Protein AF-A0A3D4HC20-F1 (afdb_monomer_lite)

Foldseek 3Di:
DDDDPVVVLVQAADEAELVVQAFDDDPVDTDDDPQGDPALLSSLLVLLVVCVVRVRHQEYEEEPPRHDDPVRHPVNSQVSNVVSRHGYDHYHYDQPDDPLCPQHACPRPDPVSVVVSVVSVVVD

Radius of gyration: 17.61 Å; chains: 1; bounding box: 49×40×44 Å

pLDDT: mean 95.78, std 4.95, range [59.38, 98.69]

Secondary structure (DSSP, 8-state):
-PPPHHHHHHT---PEEGGGSSPPEETTEE---TTS--SHHHHHHHHHHHHHHHS---EEEEETTTS--SSS-HHHHHHHHHHTT-EEEEEE---SSSGGGGG-STT-SSHHHHHHHHHHHHH-

Sequence (124 aa):
MKADPLESLEHLNIELPSWGFADTGTRFGKFLQDGAAINTADKFADAGVVNKVTACCPLVAVHALWDFSEEEPPARVAEIAASHGGEIGSINANLFQDQEYKLGSFGNPDADIRQRALDHRLDC

Structure (mmCIF, N/CA/C/O backbone):
data_AF-A0A3D4HC20-F1
#
_entry.id   AF-A0A3D4HC20-F1
#
loop_
_atom_site.group_PDB
_atom_site.id
_atom_site.type_symbol
_atom_site.label_atom_id
_atom_site.label_alt_id
_atom_site.label_comp_id
_atom_site.label_asym_id
_atom_site.label_entity_id
_atom_site.label_seq_id
_atom_site.pdbx_PDB_ins_code
_atom_site.Cartn_x
_atom_site.Cartn_y
_atom_site.Cartn_z
_atom_site.occupancy
_atom_site.B_iso_or_equiv
_atom_site.auth_seq_id
_atom_site.auth_comp_id
_atom_site.auth_asym_id
_atom_site.auth_atom_id
_atom_site.pdbx_PDB_model_num
ATOM 1 N N . MET A 1 1 ? -30.158 22.243 -0.899 1.00 59.38 1 MET A N 1
ATOM 2 C CA . MET A 1 1 ? -29.678 22.419 0.489 1.00 59.38 1 MET A CA 1
ATOM 3 C C . MET A 1 1 ? -28.308 21.777 0.580 1.00 59.38 1 MET A C 1
ATOM 5 O O . MET A 1 1 ? -28.119 20.757 -0.068 1.00 59.38 1 MET A O 1
ATOM 9 N N . LYS A 1 2 ? -27.346 22.397 1.270 1.00 70.25 2 LYS A N 1
ATOM 10 C CA . LYS A 1 2 ? -26.069 21.729 1.570 1.00 70.25 2 LYS A CA 1
ATOM 11 C C . LYS A 1 2 ? -26.347 20.676 2.648 1.00 70.25 2 LYS A C 1
ATOM 13 O O . LYS A 1 2 ? -27.137 20.975 3.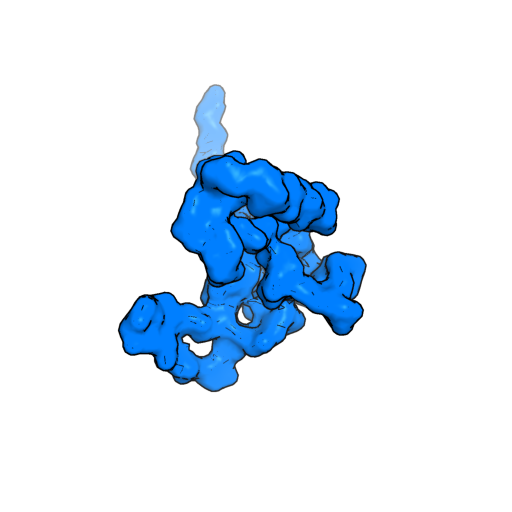541 1.00 70.25 2 LYS A O 1
ATOM 18 N N . ALA A 1 3 ? -25.771 19.485 2.509 1.00 75.56 3 ALA A N 1
ATOM 19 C CA . ALA A 1 3 ? -25.873 18.433 3.519 1.00 75.56 3 ALA A CA 1
ATOM 20 C C . ALA A 1 3 ? -25.347 18.941 4.871 1.00 75.56 3 ALA A C 1
ATOM 22 O O . ALA A 1 3 ? -24.458 19.803 4.896 1.00 75.56 3 ALA A O 1
ATOM 23 N N . ASP A 1 4 ? -25.908 18.431 5.968 1.00 91.44 4 ASP A N 1
ATOM 24 C CA . ASP A 1 4 ? -25.365 18.669 7.303 1.00 91.44 4 ASP A CA 1
ATOM 25 C C . ASP A 1 4 ? -23.915 18.141 7.336 1.00 91.44 4 ASP A C 1
ATOM 27 O O . ASP A 1 4 ? -23.658 17.009 6.904 1.00 91.44 4 ASP A O 1
ATOM 31 N N . PRO A 1 5 ? -22.933 18.941 7.791 1.00 90.19 5 PRO A N 1
ATOM 32 C CA . PRO A 1 5 ? -21.572 18.462 7.983 1.00 90.19 5 PRO A CA 1
ATOM 33 C C . PRO A 1 5 ? -21.480 17.170 8.806 1.00 90.19 5 PRO A C 1
ATOM 35 O O . PRO A 1 5 ? -20.600 16.364 8.526 1.00 90.19 5 PRO A O 1
ATOM 38 N N . LEU A 1 6 ? -22.372 16.950 9.778 1.00 91.62 6 LEU A N 1
ATOM 39 C CA . LEU A 1 6 ? -22.378 15.726 10.585 1.00 91.62 6 LEU A CA 1
ATOM 40 C C . LEU A 1 6 ? -22.821 14.502 9.776 1.00 91.62 6 LEU A C 1
ATOM 42 O O . LEU A 1 6 ? -22.114 13.500 9.787 1.00 91.62 6 LEU A O 1
ATOM 46 N N . GLU A 1 7 ? -23.901 14.605 8.998 1.00 92.38 7 GLU A N 1
ATOM 47 C CA . GLU A 1 7 ? -24.336 13.534 8.082 1.00 92.38 7 GLU A CA 1
ATOM 48 C C . GLU A 1 7 ? -23.242 13.190 7.058 1.00 92.38 7 GLU A C 1
ATOM 50 O O . GLU A 1 7 ? -23.041 12.035 6.694 1.00 92.38 7 GLU A O 1
ATOM 55 N N . SER A 1 8 ? -22.476 14.190 6.613 1.00 91.81 8 SER A N 1
ATOM 56 C CA . SER A 1 8 ? -21.361 13.959 5.686 1.00 91.81 8 SER A CA 1
ATOM 57 C C . SER A 1 8 ? -20.231 13.135 6.318 1.00 91.81 8 SER A C 1
ATOM 59 O O . SER A 1 8 ? -19.548 12.397 5.609 1.00 91.81 8 SER A O 1
ATOM 61 N N . LEU A 1 9 ? -20.025 13.249 7.635 1.00 91.69 9 LEU A N 1
ATOM 62 C CA . LEU A 1 9 ? -19.000 12.493 8.359 1.00 91.69 9 LEU A CA 1
ATOM 63 C C . LEU A 1 9 ? -19.404 11.034 8.597 1.00 91.69 9 LEU A C 1
ATOM 65 O O . LEU A 1 9 ? -18.523 10.182 8.625 1.00 91.69 9 LEU A O 1
ATOM 69 N N . GLU A 1 10 ? -20.699 10.724 8.697 1.00 91.56 10 GLU A N 1
ATOM 70 C CA . GLU A 1 10 ? -21.193 9.340 8.837 1.00 91.56 10 GLU A CA 1
ATOM 71 C C . GLU A 1 10 ? -20.869 8.456 7.621 1.00 91.56 10 GLU A C 1
ATOM 73 O O . GLU A 1 10 ? -20.877 7.230 7.712 1.00 91.56 10 GLU A O 1
ATOM 78 N N . HIS A 1 11 ? -20.569 9.073 6.477 1.00 91.62 11 HIS A N 1
ATOM 79 C CA . HIS A 1 11 ? -20.228 8.392 5.227 1.00 91.62 11 HIS A CA 1
ATOM 80 C C . HIS A 1 11 ? -18.765 8.577 4.812 1.00 91.62 11 HIS A C 1
ATOM 82 O O . HIS A 1 11 ? -18.370 8.141 3.727 1.00 91.62 11 HIS A O 1
ATOM 88 N N . LEU A 1 12 ? -17.957 9.247 5.638 1.00 94.94 12 LEU A N 1
ATOM 89 C CA . LEU A 1 12 ? -16.545 9.438 5.349 1.00 94.94 12 LEU A CA 1
ATOM 90 C C . LEU A 1 12 ? -15.796 8.127 5.585 1.00 94.94 12 LEU A C 1
ATOM 92 O O . LEU A 1 12 ? -15.648 7.703 6.723 1.00 94.94 12 LEU A O 1
ATOM 96 N N . ASN A 1 13 ? -15.259 7.546 4.513 1.00 96.25 13 ASN A N 1
ATOM 97 C CA . ASN A 1 13 ? -14.314 6.438 4.588 1.00 96.25 13 ASN A CA 1
ATOM 98 C C . ASN A 1 13 ? -12.912 6.912 4.195 1.00 96.25 13 ASN A C 1
ATOM 100 O O . ASN A 1 13 ? -12.739 7.596 3.184 1.00 96.25 13 ASN A O 1
ATOM 104 N N . ILE A 1 14 ? -11.915 6.527 4.986 1.00 97.56 14 ILE A N 1
ATOM 105 C CA . ILE A 1 14 ? -10.498 6.816 4.776 1.00 97.56 14 ILE A CA 1
ATOM 106 C C . ILE A 1 14 ? -9.768 5.485 4.614 1.00 97.56 14 ILE A C 1
ATOM 108 O O . ILE A 1 14 ? -9.731 4.664 5.525 1.00 97.56 14 ILE A O 1
ATOM 112 N N . GLU A 1 15 ? -9.179 5.273 3.443 1.00 98.44 15 GLU A N 1
ATOM 113 C CA . GLU A 1 15 ? -8.362 4.092 3.171 1.00 98.44 15 GLU A CA 1
ATOM 114 C C . GLU A 1 15 ? -6.996 4.208 3.863 1.00 98.44 15 GLU A C 1
ATOM 116 O O . GLU A 1 15 ? -6.329 5.244 3.779 1.00 98.44 15 GLU A O 1
ATOM 121 N N . LEU A 1 16 ? -6.579 3.144 4.552 1.00 98.50 16 LEU A N 1
ATOM 122 C CA . LEU A 1 16 ? -5.300 3.094 5.260 1.00 98.50 16 LEU A CA 1
ATOM 123 C C . LEU A 1 16 ? -4.208 2.461 4.386 1.00 98.50 16 LEU A C 1
ATOM 125 O O . LEU A 1 16 ? -4.458 1.440 3.757 1.00 98.50 16 LEU A O 1
ATOM 129 N N . PRO A 1 17 ? -2.980 2.999 4.359 1.00 98.31 17 PRO A N 1
ATOM 130 C CA . PRO A 1 17 ? -1.868 2.370 3.652 1.00 98.31 17 PRO A CA 1
ATOM 131 C C . PRO A 1 17 ? -1.224 1.256 4.490 1.00 98.31 17 PRO A C 1
ATOM 133 O O . PRO A 1 17 ? -0.715 1.528 5.578 1.00 98.31 17 PRO A O 1
ATOM 136 N N . SER A 1 18 ? -1.155 0.025 3.972 1.00 98.25 18 SER A N 1
ATOM 137 C CA . SER A 1 18 ? -0.510 -1.116 4.653 1.00 98.25 18 SER A CA 1
ATOM 138 C C . SER A 1 18 ? 0.935 -0.810 5.087 1.00 98.25 18 SER A C 1
ATOM 140 O O . SER A 1 18 ? 1.360 -1.130 6.198 1.00 98.25 18 SER A O 1
ATOM 142 N N . TRP A 1 19 ? 1.690 -0.109 4.237 1.00 97.38 19 TRP A N 1
ATOM 143 C CA . TRP A 1 19 ? 3.091 0.262 4.459 1.00 97.38 19 TRP A CA 1
ATOM 144 C C . TRP A 1 19 ? 3.293 1.324 5.549 1.00 97.38 19 TRP A C 1
ATOM 146 O O . TRP A 1 19 ? 4.433 1.607 5.910 1.00 97.38 19 TRP A O 1
ATOM 156 N N . GLY A 1 20 ? 2.214 1.916 6.071 1.00 96.81 20 GLY A N 1
ATOM 157 C CA . GLY A 1 20 ? 2.263 2.860 7.188 1.00 96.81 20 GLY A CA 1
ATOM 158 C C . GLY A 1 20 ? 2.424 2.201 8.561 1.00 96.81 20 GLY A C 1
ATOM 159 O O . GLY A 1 20 ? 2.803 2.892 9.504 1.00 96.81 20 GLY A O 1
ATOM 160 N N . PHE A 1 21 ? 2.154 0.896 8.673 1.00 97.50 21 PHE A N 1
ATOM 161 C CA . PHE A 1 21 ? 2.213 0.145 9.937 1.00 97.50 21 PHE A CA 1
ATOM 162 C C . PHE A 1 21 ? 3.574 -0.498 10.213 1.00 97.50 21 PHE A C 1
ATOM 164 O O . PHE A 1 21 ? 3.923 -0.773 11.359 1.00 97.50 21 PHE A O 1
ATOM 171 N N . ALA A 1 22 ? 4.364 -0.729 9.165 1.00 96.69 22 ALA A N 1
ATOM 172 C CA . ALA A 1 22 ? 5.734 -1.189 9.317 1.00 96.69 22 ALA A CA 1
ATOM 173 C C . ALA A 1 22 ? 6.637 -0.036 9.776 1.00 96.69 22 ALA A C 1
ATOM 175 O O . ALA A 1 22 ? 6.350 1.139 9.540 1.00 96.69 22 ALA A O 1
ATOM 176 N N . ASP A 1 23 ? 7.783 -0.367 10.368 1.00 95.94 23 ASP A N 1
ATOM 177 C CA . ASP A 1 23 ? 8.786 0.639 10.704 1.00 95.94 23 ASP A CA 1
ATOM 178 C C . ASP A 1 2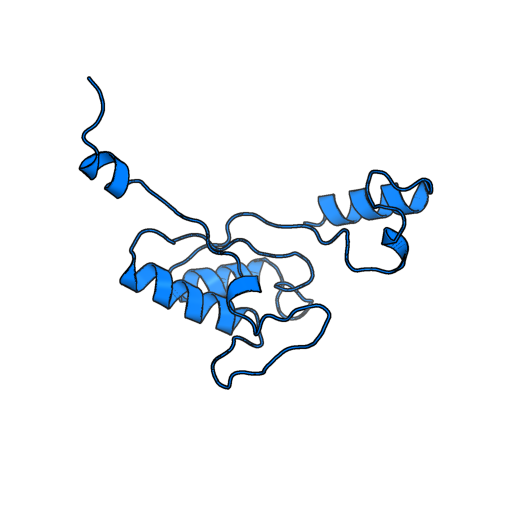3 ? 9.160 1.459 9.451 1.00 95.94 23 ASP A C 1
ATOM 180 O O . ASP A 1 23 ? 9.683 0.927 8.457 1.00 95.94 23 ASP A O 1
ATOM 184 N N . THR A 1 24 ? 8.951 2.771 9.523 1.00 90.50 24 THR A N 1
ATOM 185 C CA . THR A 1 24 ? 9.279 3.706 8.446 1.00 90.50 24 THR A CA 1
ATOM 186 C C . THR A 1 24 ? 10.673 4.295 8.637 1.00 90.50 24 THR A C 1
ATOM 188 O O . THR A 1 24 ? 11.217 4.382 9.740 1.00 90.50 24 THR A O 1
ATOM 191 N N . GLY A 1 25 ? 11.301 4.678 7.531 1.00 93.56 25 GLY A N 1
ATOM 192 C CA . GLY A 1 25 ? 12.653 5.213 7.536 1.00 93.56 25 GLY A CA 1
ATOM 193 C C . GLY A 1 25 ? 12.817 6.337 6.534 1.00 93.56 25 GLY A C 1
ATOM 194 O O . GLY A 1 25 ? 11.983 6.570 5.661 1.00 93.56 25 GLY A O 1
ATOM 195 N N . THR A 1 26 ? 13.941 7.026 6.655 1.00 96.69 26 THR A N 1
ATOM 196 C CA . THR A 1 26 ? 14.415 7.948 5.624 1.00 96.69 26 THR A CA 1
ATOM 197 C C . THR A 1 26 ? 15.612 7.327 4.917 1.00 96.69 26 THR A C 1
ATOM 199 O O . THR A 1 26 ? 16.157 6.314 5.354 1.00 96.69 26 THR A O 1
ATOM 202 N N . ARG A 1 27 ? 16.120 7.996 3.879 1.00 96.25 27 ARG A N 1
ATOM 203 C CA . ARG A 1 27 ? 17.395 7.615 3.248 1.00 96.25 27 ARG A CA 1
ATOM 204 C C . ARG A 1 27 ? 18.600 7.583 4.205 1.00 96.25 27 ARG A C 1
ATOM 206 O O . ARG A 1 27 ? 19.647 7.084 3.819 1.00 96.25 27 ARG A O 1
ATOM 213 N N . PHE A 1 28 ? 18.489 8.170 5.400 1.00 97.44 28 PHE A N 1
ATOM 214 C CA . PHE A 1 28 ? 19.568 8.211 6.392 1.00 97.44 28 PHE A CA 1
ATOM 215 C C . PHE A 1 28 ? 19.520 7.057 7.390 1.00 97.44 28 PHE A C 1
ATOM 217 O O . PHE A 1 28 ? 20.525 6.776 8.036 1.00 97.44 28 PHE A O 1
ATOM 224 N N . GLY A 1 29 ? 18.369 6.408 7.545 1.00 95.38 29 GLY A N 1
ATOM 225 C CA . GLY A 1 29 ? 18.211 5.357 8.532 1.00 95.38 29 GLY A CA 1
ATOM 226 C C . GLY A 1 29 ? 16.764 5.102 8.915 1.00 95.38 29 GLY A C 1
ATOM 227 O O . GLY A 1 29 ? 15.843 5.836 8.541 1.00 95.38 29 GLY A O 1
ATOM 228 N N . LYS A 1 30 ? 16.615 4.033 9.690 1.00 95.69 30 LYS A N 1
ATOM 229 C CA . LYS A 1 30 ? 15.370 3.467 10.188 1.00 95.69 30 LYS A CA 1
ATOM 230 C C . LYS A 1 30 ? 15.582 3.134 11.664 1.00 95.69 30 LYS A C 1
ATOM 232 O O . LYS A 1 30 ? 16.596 2.524 12.002 1.00 95.69 30 LYS A O 1
ATOM 237 N N . PHE A 1 31 ? 14.662 3.556 12.522 1.00 94.50 31 PHE A N 1
ATOM 238 C CA . PHE A 1 31 ? 14.673 3.214 13.944 1.00 94.50 31 PHE A CA 1
ATOM 239 C C . PHE A 1 31 ? 13.602 2.160 14.177 1.00 94.50 31 PHE A C 1
ATOM 241 O O . PHE A 1 31 ? 12.453 2.398 13.824 1.00 94.50 31 PHE A O 1
ATOM 248 N N . LEU A 1 32 ? 14.003 1.010 14.715 1.00 96.06 32 LEU A N 1
ATOM 249 C CA . LEU A 1 32 ? 13.114 -0.134 14.899 1.00 96.06 32 LEU A CA 1
ATOM 250 C C . LEU A 1 32 ? 12.260 0.037 16.155 1.00 96.06 32 LEU A C 1
ATOM 252 O O . LEU A 1 32 ? 12.752 0.532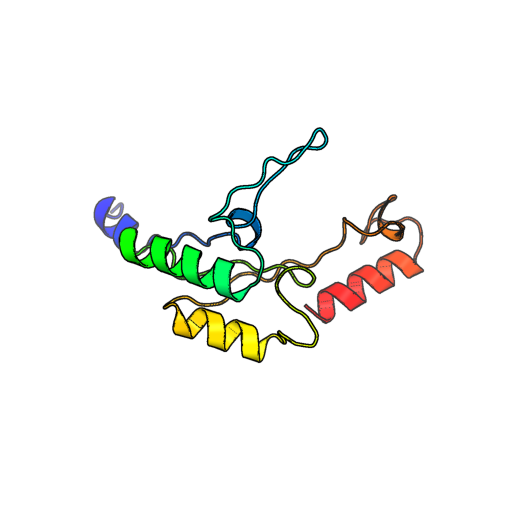 17.174 1.00 96.06 32 LEU A O 1
ATOM 256 N N . GLN A 1 33 ? 11.008 -0.397 16.073 1.00 94.56 33 GLN A N 1
ATOM 257 C CA . GLN A 1 33 ? 10.053 -0.395 17.173 1.00 94.56 33 GLN A CA 1
ATOM 258 C C . GLN A 1 33 ? 9.549 -1.815 17.419 1.00 94.56 33 GLN A C 1
ATOM 260 O O . GLN A 1 33 ? 9.141 -2.501 16.489 1.00 94.56 33 GLN A O 1
ATOM 265 N N . ASP A 1 34 ? 9.513 -2.241 18.683 1.00 95.75 34 ASP A N 1
ATOM 266 C CA . ASP A 1 34 ? 9.084 -3.603 19.045 1.00 95.75 34 ASP A CA 1
ATOM 267 C C . ASP A 1 34 ? 7.644 -3.922 18.607 1.00 95.75 34 ASP A C 1
ATOM 269 O O . ASP A 1 34 ? 7.298 -5.085 18.428 1.00 95.75 34 ASP A O 1
ATOM 273 N N . GLY A 1 35 ? 6.802 -2.894 18.460 1.00 95.31 35 GLY A N 1
ATOM 274 C CA . GLY A 1 35 ? 5.406 -3.024 18.041 1.00 95.31 35 GLY A CA 1
ATOM 275 C C . GLY A 1 35 ? 5.149 -2.749 16.560 1.00 95.31 35 GLY A C 1
ATOM 276 O O . GLY A 1 35 ? 3.987 -2.674 16.186 1.00 95.31 35 GLY A O 1
ATOM 277 N N . ALA A 1 36 ? 6.177 -2.533 15.735 1.00 97.56 36 ALA A N 1
ATOM 278 C CA . ALA A 1 36 ? 5.970 -2.319 14.307 1.00 97.56 36 ALA A CA 1
ATOM 279 C C . ALA A 1 36 ? 5.582 -3.625 13.602 1.00 97.56 36 ALA A C 1
ATOM 281 O O . ALA A 1 36 ? 6.170 -4.677 13.859 1.00 97.56 36 ALA A O 1
ATOM 282 N N . ALA A 1 37 ? 4.643 -3.539 12.660 1.00 97.62 37 ALA A N 1
ATOM 283 C CA . ALA A 1 37 ? 4.226 -4.684 11.864 1.00 97.62 37 ALA A CA 1
ATOM 284 C C . ALA A 1 37 ? 5.396 -5.241 11.034 1.00 97.62 37 ALA A C 1
ATOM 286 O O . ALA A 1 37 ? 6.073 -4.494 10.315 1.00 97.62 37 ALA A O 1
ATOM 287 N N . ILE A 1 38 ? 5.616 -6.560 11.089 1.00 95.94 38 ILE A N 1
ATOM 288 C CA . ILE A 1 38 ? 6.701 -7.229 10.345 1.00 95.94 38 ILE A CA 1
ATOM 289 C C . ILE A 1 38 ? 6.196 -8.087 9.182 1.00 95.94 38 ILE A C 1
ATOM 291 O O . ILE A 1 38 ? 6.987 -8.480 8.327 1.00 95.94 38 ILE A O 1
ATOM 295 N N . ASN A 1 39 ? 4.894 -8.368 9.130 1.00 95.56 39 ASN A N 1
ATOM 296 C CA . ASN A 1 39 ? 4.241 -9.131 8.065 1.00 95.56 39 ASN A CA 1
ATOM 297 C C . ASN A 1 39 ? 2.852 -8.545 7.734 1.00 95.56 39 ASN A C 1
ATOM 299 O O . ASN A 1 39 ? 2.395 -7.601 8.379 1.00 95.56 39 ASN A O 1
ATOM 303 N N . THR A 1 40 ? 2.188 -9.077 6.707 1.00 96.12 40 THR A N 1
ATOM 304 C CA . THR A 1 40 ? 0.883 -8.582 6.236 1.00 96.12 40 THR A CA 1
ATOM 305 C C . THR A 1 40 ? -0.227 -8.776 7.263 1.00 96.12 40 THR A C 1
ATOM 307 O O . THR A 1 40 ? -1.067 -7.891 7.427 1.00 96.12 40 THR A O 1
ATOM 310 N N . ALA A 1 41 ? -0.217 -9.891 7.997 1.00 96.19 41 ALA A N 1
ATOM 311 C CA . ALA A 1 41 ? -1.187 -10.138 9.059 1.00 96.19 41 ALA A CA 1
ATOM 312 C C . ALA A 1 41 ? -1.093 -9.096 10.181 1.00 96.19 41 ALA A C 1
ATOM 314 O O . ALA A 1 41 ? -2.124 -8.562 10.584 1.00 96.19 41 ALA A O 1
ATOM 315 N N . ASP A 1 42 ? 0.118 -8.731 10.611 1.00 97.62 42 ASP A N 1
ATOM 316 C CA . ASP A 1 42 ? 0.326 -7.672 11.604 1.00 97.62 42 ASP A CA 1
ATOM 317 C C . ASP A 1 42 ? -0.227 -6.328 11.098 1.00 97.62 42 ASP A C 1
ATOM 319 O O . ASP A 1 42 ? -0.960 -5.651 11.816 1.00 97.62 42 ASP A O 1
ATOM 323 N N . LYS A 1 43 ? 0.039 -5.971 9.829 1.00 98.12 43 LYS A N 1
ATOM 324 C CA . LYS A 1 43 ? -0.469 -4.723 9.225 1.00 98.12 43 LYS A CA 1
ATOM 325 C C . LYS A 1 43 ? -2.001 -4.662 9.261 1.00 98.12 43 LYS A C 1
ATOM 327 O O . LYS A 1 43 ? -2.565 -3.621 9.593 1.00 98.12 43 LYS A O 1
ATOM 332 N N . PHE A 1 44 ? -2.687 -5.761 8.933 1.00 98.12 44 PHE A N 1
ATOM 333 C CA . PHE A 1 44 ? -4.152 -5.821 8.998 1.00 98.12 44 PHE A CA 1
ATOM 334 C C . PHE A 1 44 ? -4.683 -5.859 10.431 1.00 98.12 44 PHE A C 1
ATOM 336 O O . PHE A 1 44 ? -5.734 -5.273 10.694 1.00 98.12 44 PHE A O 1
ATOM 343 N N . ALA A 1 45 ? -3.970 -6.493 11.362 1.00 98.25 45 ALA A N 1
ATOM 344 C CA . ALA A 1 45 ? -4.319 -6.456 12.776 1.00 98.25 45 ALA A CA 1
ATOM 345 C C . ALA A 1 45 ? -4.292 -5.017 13.313 1.00 98.25 45 ALA A C 1
ATOM 347 O O . ALA A 1 45 ? -5.265 -4.572 13.930 1.00 98.25 45 ALA A O 1
ATOM 348 N N . ASP A 1 46 ? -3.234 -4.267 13.004 1.00 98.38 46 ASP A N 1
ATOM 349 C CA . ASP A 1 46 ? -3.086 -2.869 13.405 1.00 98.38 46 ASP A CA 1
ATOM 350 C C . ASP A 1 46 ? -4.127 -1.966 12.726 1.00 98.38 46 ASP A C 1
ATOM 352 O O . ASP A 1 46 ? -4.780 -1.153 13.389 1.00 98.38 46 ASP A O 1
ATOM 356 N N . ALA A 1 47 ? -4.365 -2.146 11.422 1.00 98.44 47 ALA A N 1
ATOM 357 C CA . ALA A 1 47 ? -5.414 -1.427 10.698 1.00 98.44 47 ALA A CA 1
ATOM 358 C C . ALA A 1 47 ? -6.815 -1.710 11.266 1.00 98.44 47 ALA A C 1
ATOM 360 O O . ALA A 1 47 ? -7.631 -0.794 11.401 1.00 98.44 47 ALA A O 1
ATOM 361 N N . GLY A 1 48 ? -7.080 -2.954 11.673 1.00 98.19 48 GLY A N 1
ATOM 362 C CA . GLY A 1 48 ? -8.316 -3.343 12.347 1.00 98.19 48 GLY A CA 1
ATOM 363 C C . GLY A 1 48 ? -8.513 -2.607 13.674 1.00 98.19 48 GLY A C 1
ATOM 364 O O . GLY A 1 48 ? -9.628 -2.183 13.988 1.00 98.19 48 GLY A O 1
ATOM 365 N N . VAL A 1 49 ? -7.437 -2.372 14.438 1.00 98.25 49 VAL A N 1
ATOM 366 C CA . VAL A 1 49 ? -7.493 -1.536 15.651 1.00 98.25 49 VAL A CA 1
ATOM 367 C C . VAL A 1 49 ? -7.846 -0.092 15.305 1.00 98.25 49 VAL A C 1
ATOM 369 O O . VAL A 1 49 ? -8.706 0.481 15.976 1.00 98.25 49 VAL A O 1
ATOM 372 N N . VAL A 1 50 ? -7.246 0.483 14.254 1.00 98.25 50 VAL A N 1
ATOM 373 C CA . VAL A 1 50 ? -7.588 1.838 13.787 1.00 98.25 50 VAL A CA 1
ATOM 374 C C . VAL A 1 50 ? -9.072 1.915 13.432 1.00 98.25 50 VAL A C 1
ATOM 376 O O . VAL A 1 50 ? -9.784 2.743 13.995 1.00 98.25 50 VAL A O 1
ATOM 379 N N . ASN A 1 51 ? -9.573 1.011 12.587 1.00 97.69 51 ASN A N 1
ATOM 380 C CA . ASN A 1 51 ? -10.983 1.008 12.198 1.00 97.69 51 ASN A CA 1
ATOM 381 C C . ASN A 1 51 ? -11.921 0.814 13.398 1.00 97.69 51 ASN A C 1
ATOM 383 O O . ASN A 1 51 ? -12.954 1.469 13.495 1.00 97.69 51 ASN A O 1
ATOM 387 N N . LYS A 1 52 ? -11.551 -0.032 14.365 1.00 97.62 52 LYS A N 1
ATOM 388 C CA . LYS A 1 52 ? -12.343 -0.246 15.583 1.00 97.62 52 LYS A CA 1
ATOM 389 C C . LYS A 1 52 ? -12.529 1.032 16.406 1.00 97.62 52 LYS A C 1
ATOM 391 O O . LYS A 1 52 ? -13.569 1.180 17.046 1.00 97.62 52 LYS A O 1
ATOM 396 N N . VAL A 1 53 ? -11.536 1.924 16.437 1.00 97.62 53 VAL A N 1
ATOM 397 C CA . VAL A 1 53 ? -11.598 3.160 17.238 1.00 97.62 53 VAL A CA 1
ATOM 398 C C . VAL A 1 53 ? -12.071 4.379 16.447 1.00 97.62 53 VAL A C 1
ATOM 400 O O . VAL A 1 53 ? -12.561 5.323 17.062 1.00 97.62 53 VAL A O 1
ATOM 403 N N . THR A 1 54 ? -11.948 4.374 15.115 1.00 96.50 54 THR A N 1
ATOM 404 C CA . THR A 1 54 ? -12.376 5.494 14.256 1.00 96.50 54 THR A CA 1
ATOM 405 C C . THR A 1 54 ? -13.709 5.261 13.549 1.00 96.50 54 THR A C 1
ATOM 407 O O . THR A 1 54 ? -14.379 6.231 13.208 1.00 96.50 54 THR A O 1
ATOM 410 N N . ALA A 1 55 ? -14.089 4.000 13.323 1.00 95.50 55 ALA A N 1
ATOM 411 C CA . ALA A 1 55 ? -15.246 3.556 12.541 1.00 95.50 55 ALA A CA 1
ATOM 412 C C . ALA A 1 55 ? -15.303 4.067 11.086 1.00 95.50 55 ALA A C 1
ATOM 414 O O . ALA A 1 55 ? -16.331 3.920 10.430 1.00 95.50 55 ALA A O 1
ATOM 415 N N . CYS A 1 56 ? -14.217 4.650 10.574 1.00 97.06 56 CYS A N 1
ATOM 416 C CA . CYS A 1 56 ? -14.164 5.266 9.247 1.00 97.06 56 CYS A CA 1
ATOM 417 C C . CYS A 1 56 ? -13.049 4.707 8.358 1.00 97.06 56 CYS A C 1
ATOM 419 O O . CYS A 1 56 ? -12.806 5.243 7.281 1.00 97.06 56 CYS A O 1
ATOM 421 N N . CYS A 1 57 ? -12.361 3.642 8.778 1.00 98.00 57 CYS A N 1
ATOM 422 C CA . CYS A 1 57 ? -11.215 3.095 8.054 1.00 98.00 57 CYS A CA 1
ATOM 423 C C . CYS A 1 57 ? -11.392 1.617 7.654 1.00 98.00 57 CYS A C 1
ATOM 425 O O . CYS A 1 57 ? -10.547 0.795 8.007 1.00 98.00 57 CYS A O 1
ATOM 427 N N . PRO A 1 58 ? -12.474 1.232 6.947 1.00 97.25 58 PRO A N 1
ATOM 428 C CA . PRO A 1 58 ? -12.744 -0.177 6.654 1.00 97.25 58 PRO A CA 1
ATOM 429 C C . PRO A 1 58 ? -11.828 -0.782 5.579 1.00 97.25 58 PRO A C 1
ATOM 431 O O . PRO A 1 58 ? -11.770 -2.002 5.457 1.00 97.25 58 PRO A O 1
ATOM 434 N N . LEU A 1 59 ? -11.127 0.045 4.795 1.00 98.44 59 LEU A N 1
ATOM 435 C CA . LEU A 1 59 ? -10.313 -0.391 3.658 1.00 98.44 59 LEU A CA 1
ATOM 436 C C . LEU A 1 59 ? -8.823 -0.180 3.921 1.00 98.44 59 LEU A C 1
ATOM 438 O O . LEU A 1 59 ? -8.419 0.862 4.447 1.00 98.44 59 LEU A O 1
ATOM 442 N N . VAL A 1 60 ? -8.010 -1.137 3.478 1.00 98.56 60 VAL A N 1
ATOM 443 C CA . VAL A 1 60 ? -6.547 -1.044 3.499 1.00 98.56 60 VAL A CA 1
ATOM 444 C C . VAL A 1 60 ? -6.001 -1.154 2.079 1.00 98.56 60 VAL A C 1
ATOM 446 O O . VAL A 1 60 ? -6.188 -2.167 1.406 1.00 98.56 60 VAL A O 1
ATOM 449 N N . ALA A 1 61 ? -5.297 -0.118 1.631 1.00 98.50 61 ALA A N 1
ATOM 450 C CA . ALA A 1 61 ? -4.515 -0.143 0.406 1.00 98.50 61 ALA A CA 1
ATOM 451 C C . ALA A 1 61 ? -3.291 -1.046 0.581 1.00 98.50 61 ALA A C 1
ATOM 453 O O . ALA A 1 61 ? -2.543 -0.916 1.552 1.00 98.50 61 ALA A O 1
ATOM 454 N N . VAL A 1 62 ? -3.069 -1.916 -0.398 1.00 98.19 62 VAL A N 1
ATOM 455 C CA . VAL A 1 62 ? -2.015 -2.938 -0.398 1.00 98.19 62 VAL A CA 1
ATOM 456 C C . VAL A 1 62 ? -1.038 -2.724 -1.546 1.00 98.19 62 VAL A C 1
ATOM 458 O O . VAL A 1 62 ? -1.320 -1.995 -2.502 1.00 98.19 62 VAL A O 1
ATOM 461 N N . HIS A 1 63 ? 0.119 -3.369 -1.465 1.00 97.62 63 HIS A N 1
ATOM 462 C CA . HIS A 1 63 ? 1.219 -3.245 -2.403 1.00 97.62 63 HIS A CA 1
ATOM 463 C C . HIS A 1 63 ? 1.665 -4.623 -2.911 1.00 97.62 63 HIS A C 1
ATOM 465 O O . HIS A 1 63 ? 2.052 -5.489 -2.126 1.00 97.62 63 HIS A O 1
ATOM 471 N N . ALA A 1 64 ? 1.682 -4.800 -4.236 1.00 94.12 64 ALA A N 1
ATOM 472 C CA . ALA A 1 64 ? 1.821 -6.102 -4.905 1.0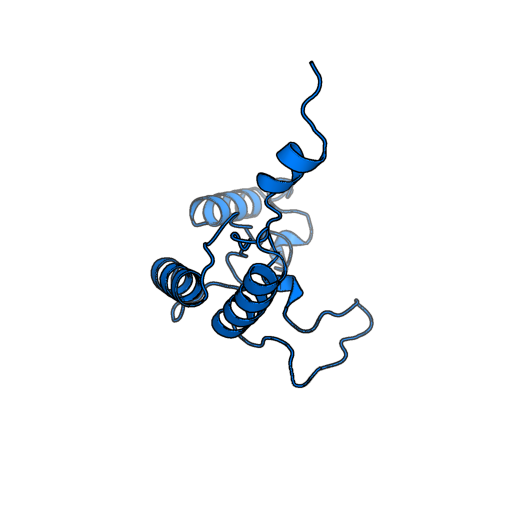0 94.12 64 ALA A CA 1
ATOM 473 C C . ALA A 1 64 ? 3.036 -6.951 -4.475 1.00 94.12 64 ALA A C 1
ATOM 475 O O . ALA A 1 64 ? 2.956 -8.169 -4.460 1.00 94.12 64 ALA A O 1
ATOM 476 N N . LEU A 1 65 ? 4.155 -6.318 -4.107 1.00 92.94 65 LEU A N 1
ATOM 477 C CA . LEU A 1 65 ? 5.400 -7.002 -3.724 1.00 92.94 65 LEU A CA 1
ATOM 478 C C . LEU A 1 65 ? 5.734 -6.891 -2.229 1.00 92.94 65 LEU A C 1
ATOM 480 O O . LEU A 1 65 ? 6.798 -7.340 -1.812 1.00 92.94 65 LEU A O 1
ATOM 484 N N . TRP A 1 66 ? 4.892 -6.225 -1.432 1.00 96.38 66 TRP A N 1
ATOM 485 C CA . TRP A 1 66 ? 5.138 -6.031 0.006 1.00 96.38 66 TRP A CA 1
ATOM 486 C C . TRP A 1 66 ? 4.085 -6.688 0.894 1.00 96.38 66 TRP A C 1
ATOM 488 O O . TRP A 1 66 ? 4.367 -6.935 2.066 1.00 96.38 66 TRP A O 1
ATOM 498 N N . ASP A 1 67 ? 2.883 -6.908 0.359 1.00 97.50 67 ASP A N 1
ATOM 499 C CA . ASP A 1 67 ? 1.750 -7.496 1.081 1.00 97.50 67 ASP A CA 1
ATOM 500 C C . ASP A 1 67 ? 1.309 -8.842 0.496 1.00 97.50 67 ASP A C 1
ATOM 502 O O . ASP A 1 67 ? 0.400 -9.468 1.027 1.00 97.50 67 ASP A O 1
ATOM 506 N N . PHE A 1 68 ? 1.934 -9.285 -0.597 1.00 95.94 68 PHE A N 1
ATOM 507 C CA . PHE A 1 68 ? 1.651 -10.571 -1.222 1.00 95.94 68 PHE A CA 1
ATOM 508 C C . PHE A 1 68 ? 2.947 -11.347 -1.435 1.00 95.94 68 PHE A C 1
ATOM 510 O O . PHE A 1 68 ? 3.991 -10.772 -1.755 1.00 95.94 68 PHE A O 1
ATOM 517 N N . SER A 1 69 ? 2.862 -12.663 -1.277 1.00 93.31 69 SER A N 1
ATOM 518 C CA . SER A 1 69 ? 3.938 -13.610 -1.570 1.00 93.31 69 SER A CA 1
ATOM 519 C C . SER A 1 69 ? 3.349 -14.948 -2.027 1.00 93.31 69 SER A C 1
ATOM 521 O O . SER A 1 69 ? 2.129 -15.102 -2.105 1.00 93.31 69 SER A O 1
ATOM 523 N N . GLU A 1 70 ? 4.195 -15.938 -2.323 1.00 90.94 70 GLU A N 1
ATOM 524 C CA . GLU A 1 70 ? 3.715 -17.300 -2.597 1.00 90.94 70 GLU A CA 1
ATOM 525 C C . GLU A 1 70 ? 2.987 -17.904 -1.380 1.00 90.94 70 GLU A C 1
ATOM 527 O O . GLU A 1 70 ? 2.017 -18.646 -1.536 1.00 90.94 70 GLU A O 1
ATOM 532 N N . GLU A 1 71 ? 3.420 -17.555 -0.166 1.00 89.69 71 GLU A N 1
ATOM 533 C CA . GLU A 1 71 ? 2.806 -17.960 1.102 1.00 89.69 71 GLU A CA 1
ATOM 534 C C . GLU A 1 71 ? 1.576 -17.116 1.477 1.00 89.69 71 GLU A C 1
ATOM 536 O O . GLU A 1 71 ? 0.675 -17.608 2.162 1.00 89.69 71 GLU A O 1
ATOM 541 N N . GLU A 1 72 ? 1.514 -15.866 1.012 1.00 92.62 72 GLU A N 1
ATOM 542 C CA . GLU A 1 72 ? 0.394 -14.939 1.206 1.00 92.62 72 GLU A CA 1
ATOM 543 C C . GLU A 1 72 ? -0.214 -14.515 -0.147 1.00 92.62 72 GLU A C 1
ATOM 545 O O . GLU A 1 72 ? -0.110 -13.351 -0.545 1.00 92.62 72 GLU A O 1
ATOM 550 N N . PRO A 1 73 ? -0.863 -15.437 -0.888 1.00 94.81 73 PRO A N 1
ATOM 551 C CA . PRO A 1 73 ? -1.519 -15.096 -2.146 1.00 94.81 73 PRO A CA 1
ATOM 552 C C . PRO A 1 73 ? -2.746 -14.196 -1.905 1.00 94.81 73 PRO A C 1
ATOM 554 O O . PRO A 1 73 ? -3.295 -14.184 -0.798 1.00 94.81 73 PRO A O 1
ATOM 557 N N . PRO A 1 74 ? -3.281 -13.508 -2.934 1.00 95.31 74 PRO A N 1
ATOM 558 C CA . PRO A 1 74 ? -4.355 -12.526 -2.757 1.00 95.31 74 PRO A CA 1
ATOM 559 C C . PRO A 1 74 ? -5.590 -13.023 -1.998 1.00 95.31 74 PRO A C 1
ATOM 561 O O . PRO A 1 74 ? -6.123 -12.315 -1.146 1.00 95.31 74 PRO A O 1
ATOM 564 N N . ALA A 1 75 ? -6.014 -14.266 -2.243 1.00 96.44 75 ALA A N 1
ATOM 565 C CA . ALA A 1 75 ? -7.129 -14.873 -1.517 1.00 96.44 75 ALA A CA 1
ATOM 566 C C . ALA A 1 75 ? -6.843 -14.990 -0.010 1.00 96.44 75 ALA A C 1
ATOM 568 O O . ALA A 1 75 ? -7.709 -14.700 0.812 1.00 96.44 75 ALA A O 1
ATOM 569 N N . ARG A 1 76 ? -5.609 -15.353 0.356 1.00 97.12 76 ARG A N 1
ATOM 570 C CA . ARG A 1 76 ? -5.193 -15.467 1.753 1.00 97.12 76 ARG A CA 1
ATOM 571 C C . ARG A 1 76 ? -5.137 -14.101 2.432 1.00 97.12 76 ARG A C 1
ATOM 573 O O . ARG A 1 76 ? -5.587 -13.970 3.567 1.00 97.12 76 ARG A O 1
ATOM 580 N N . VAL A 1 77 ? -4.630 -13.085 1.739 1.00 97.50 77 VAL A N 1
ATOM 581 C CA . VAL A 1 77 ? -4.586 -11.709 2.257 1.00 97.50 77 VAL A CA 1
ATOM 582 C C . VAL A 1 77 ? -5.999 -11.159 2.466 1.00 97.50 77 VAL A C 1
ATOM 584 O O . VAL A 1 77 ? -6.264 -10.516 3.479 1.00 97.50 77 VAL A O 1
ATOM 587 N N . ALA A 1 78 ? -6.942 -11.479 1.574 1.00 97.88 78 ALA A N 1
ATOM 588 C CA . ALA A 1 78 ? -8.342 -11.093 1.737 1.00 97.88 78 ALA A CA 1
ATOM 589 C C . ALA A 1 78 ? -8.993 -11.755 2.968 1.00 97.88 78 ALA A C 1
ATOM 591 O O . ALA A 1 78 ? -9.724 -11.097 3.707 1.00 97.88 78 ALA A O 1
ATOM 592 N N . GLU A 1 79 ? -8.698 -13.033 3.234 1.00 98.19 79 GLU A N 1
ATOM 593 C CA . GLU A 1 79 ? -9.146 -13.714 4.459 1.00 98.19 79 GLU A CA 1
ATOM 594 C C . GLU A 1 79 ? -8.573 -13.066 5.726 1.00 98.19 79 GLU A C 1
ATOM 596 O O . GLU A 1 79 ? -9.292 -12.884 6.711 1.00 98.19 79 G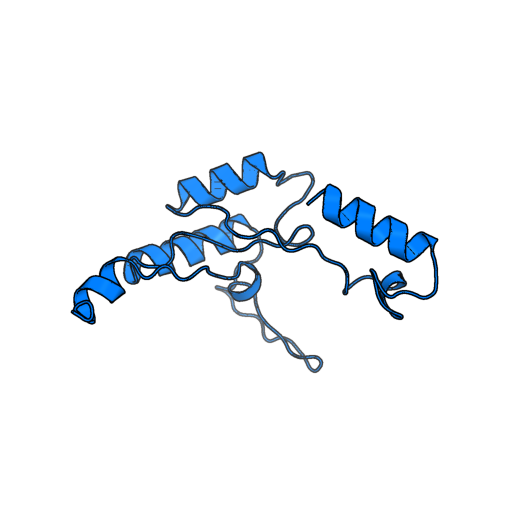LU A O 1
ATOM 601 N N . ILE A 1 80 ? -7.284 -12.711 5.703 1.00 97.75 80 ILE A N 1
ATOM 602 C CA . ILE A 1 80 ? -6.606 -12.012 6.801 1.00 97.75 80 ILE A CA 1
ATOM 603 C C . ILE A 1 80 ? -7.294 -10.670 7.070 1.00 97.75 80 ILE A C 1
ATOM 605 O O . ILE A 1 80 ? -7.676 -10.410 8.213 1.00 97.75 80 ILE A O 1
ATOM 609 N N . ALA A 1 81 ? -7.524 -9.864 6.029 1.00 97.81 81 ALA A N 1
ATOM 610 C CA . ALA A 1 81 ? -8.221 -8.584 6.136 1.00 97.81 81 ALA A CA 1
ATOM 611 C C . ALA A 1 81 ? -9.599 -8.748 6.799 1.00 97.81 81 ALA A C 1
ATOM 613 O O . ALA A 1 81 ? -9.883 -8.114 7.821 1.00 97.81 81 ALA A O 1
ATOM 614 N N . ALA A 1 82 ? -10.407 -9.681 6.284 1.00 98.00 82 ALA A N 1
ATOM 615 C CA . ALA A 1 82 ? -11.744 -9.952 6.799 1.00 98.00 82 ALA A CA 1
ATOM 616 C C . ALA A 1 82 ? -11.720 -10.397 8.272 1.00 98.00 82 ALA A C 1
ATOM 618 O O . ALA A 1 82 ? -12.575 -9.987 9.060 1.00 98.00 82 ALA A O 1
ATOM 619 N N . SER A 1 83 ? -10.718 -11.187 8.676 1.00 97.75 83 SER A N 1
ATOM 620 C CA . SER A 1 83 ? -10.571 -11.646 10.065 1.00 97.75 83 SER A CA 1
ATOM 621 C C . SER A 1 83 ? -10.308 -10.513 11.068 1.00 97.75 83 SER A C 1
ATOM 623 O O . SER A 1 83 ? -10.634 -10.653 12.248 1.00 97.75 83 SER A O 1
ATOM 625 N N . HIS A 1 84 ? -9.795 -9.373 10.596 1.00 97.31 84 HIS A N 1
ATOM 626 C CA . HIS A 1 84 ? -9.549 -8.167 11.389 1.00 97.31 84 HIS A CA 1
ATOM 627 C C . HIS A 1 84 ? -10.614 -7.074 11.197 1.00 97.31 84 HIS A C 1
ATOM 629 O O . HIS A 1 84 ? -10.465 -5.971 11.722 1.00 97.31 84 HIS A O 1
ATOM 635 N N . GLY A 1 85 ? -11.721 -7.383 10.509 1.00 93.81 85 GLY A N 1
ATOM 636 C CA . GLY A 1 85 ? -12.836 -6.452 10.319 1.00 93.81 85 GLY A CA 1
ATOM 637 C C . GLY A 1 85 ? -12.551 -5.340 9.306 1.00 93.81 85 GLY A C 1
ATOM 638 O O . GLY A 1 85 ? -13.121 -4.253 9.425 1.00 93.81 85 GLY A O 1
ATOM 639 N N . GLY A 1 86 ? -11.660 -5.602 8.349 1.00 94.06 86 GLY A N 1
ATOM 640 C CA . GLY A 1 86 ? -11.383 -4.727 7.216 1.00 94.06 86 GLY A CA 1
ATOM 641 C C . GLY A 1 86 ? -11.409 -5.484 5.891 1.00 94.06 86 GLY A C 1
ATOM 642 O O . GLY A 1 86 ? -11.620 -6.696 5.841 1.00 94.06 86 GLY A O 1
ATOM 643 N N . GLU A 1 87 ? -11.178 -4.759 4.807 1.00 97.44 87 GLU A N 1
ATOM 644 C CA . GLU A 1 87 ? -11.126 -5.299 3.451 1.00 97.44 87 GLU A CA 1
ATOM 645 C C . GLU A 1 87 ? -9.902 -4.753 2.706 1.00 97.44 87 GLU A C 1
ATOM 647 O O . GLU A 1 87 ? -9.368 -3.687 3.032 1.00 97.44 87 GLU A O 1
ATOM 652 N N . ILE A 1 88 ? -9.455 -5.488 1.685 1.00 97.88 88 ILE A N 1
ATOM 653 C CA . ILE A 1 88 ? -8.473 -4.963 0.736 1.00 97.88 88 ILE A CA 1
ATOM 654 C C . ILE A 1 88 ? -9.151 -3.864 -0.082 1.00 97.88 88 ILE A C 1
ATOM 656 O O . ILE A 1 88 ? -10.213 -4.077 -0.665 1.00 97.88 88 ILE A O 1
ATOM 660 N N . GLY A 1 89 ? -8.517 -2.701 -0.129 1.00 97.50 89 GLY A N 1
ATOM 661 C CA . GLY A 1 89 ? -8.914 -1.593 -0.979 1.00 97.50 89 GLY A CA 1
ATOM 662 C C . GLY A 1 89 ? -8.082 -1.534 -2.261 1.00 97.50 89 GLY A C 1
ATOM 663 O O . GLY A 1 89 ? -8.000 -2.497 -3.024 1.00 97.50 89 GLY A O 1
ATOM 664 N N . SER A 1 90 ? -7.453 -0.391 -2.514 1.00 97.69 90 SER A N 1
ATOM 665 C CA . SER A 1 90 ? -6.608 -0.159 -3.686 1.00 97.69 90 SER A CA 1
ATOM 666 C C . SER A 1 90 ? -5.379 -1.079 -3.716 1.00 97.69 90 SER A C 1
ATOM 668 O O . SER A 1 90 ? -4.648 -1.192 -2.731 1.00 97.69 90 SER A O 1
ATOM 670 N N . ILE A 1 91 ? -5.090 -1.669 -4.881 1.00 97.00 91 ILE A N 1
ATOM 671 C CA . ILE A 1 91 ? -3.865 -2.445 -5.132 1.00 97.00 91 ILE A CA 1
ATOM 672 C C . ILE A 1 91 ? -2.837 -1.556 -5.840 1.00 97.00 91 ILE A C 1
ATOM 674 O O . ILE A 1 91 ? -3.108 -0.988 -6.901 1.00 97.00 91 ILE A O 1
ATOM 678 N N . ASN A 1 92 ? -1.642 -1.445 -5.258 1.00 97.94 92 ASN A N 1
ATOM 679 C CA . ASN A 1 92 ? -0.557 -0.594 -5.740 1.00 97.94 92 ASN A CA 1
ATOM 680 C C . ASN A 1 92 ? 0.573 -1.451 -6.334 1.00 97.94 92 ASN A C 1
ATOM 682 O O . ASN A 1 92 ? 1.232 -2.220 -5.629 1.00 97.94 92 ASN A O 1
ATOM 686 N N . ALA A 1 93 ? 0.808 -1.313 -7.640 1.00 97.00 93 ALA A N 1
ATOM 687 C CA . ALA A 1 93 ? 1.909 -1.988 -8.330 1.00 97.00 93 ALA A CA 1
ATOM 688 C C . ALA A 1 93 ? 3.268 -1.391 -7.927 1.00 97.00 93 ALA A C 1
ATOM 690 O O . ALA A 1 93 ? 3.391 -0.174 -7.757 1.00 97.00 93 ALA A O 1
ATOM 691 N N . ASN A 1 94 ? 4.313 -2.223 -7.830 1.00 97.06 94 ASN A N 1
ATOM 692 C CA . ASN A 1 94 ? 5.672 -1.737 -7.583 1.00 97.06 94 ASN A CA 1
ATOM 693 C C . ASN A 1 94 ? 6.448 -1.582 -8.880 1.00 97.06 94 ASN A C 1
ATOM 695 O O . ASN A 1 94 ? 6.879 -2.551 -9.489 1.00 97.06 94 ASN A O 1
ATOM 699 N N . LEU A 1 95 ? 6.639 -0.333 -9.287 1.00 97.69 95 LEU A N 1
ATOM 700 C CA . LEU A 1 95 ? 7.306 0.015 -10.539 1.00 97.69 95 LEU A CA 1
ATOM 701 C C . LEU A 1 95 ? 8.430 1.035 -10.317 1.00 97.69 95 LEU A C 1
ATOM 703 O O . LEU A 1 95 ? 8.697 1.869 -11.184 1.00 97.69 95 LEU A O 1
ATOM 707 N N . PHE A 1 96 ? 9.028 1.031 -9.121 1.00 97.19 96 PHE A N 1
ATOM 708 C CA . PHE A 1 96 ? 9.994 2.054 -8.710 1.00 97.19 96 PHE A CA 1
ATOM 709 C C . PHE A 1 96 ? 11.182 1.533 -7.896 1.00 97.19 96 PHE A C 1
ATOM 711 O O . PHE A 1 96 ? 12.183 2.243 -7.806 1.00 97.19 96 PHE A O 1
ATOM 718 N N . GLN A 1 97 ? 11.091 0.351 -7.275 1.00 95.69 97 GLN A N 1
ATOM 719 C CA . GLN A 1 97 ? 12.142 -0.117 -6.363 1.00 95.69 97 GLN A CA 1
ATOM 720 C C . GLN A 1 97 ? 13.288 -0.850 -7.075 1.00 95.69 97 GLN A C 1
ATOM 722 O O . GLN A 1 97 ? 14.442 -0.736 -6.659 1.00 95.69 97 GLN A O 1
ATOM 727 N N . ASP A 1 98 ? 12.983 -1.585 -8.147 1.00 96.06 98 ASP A N 1
ATOM 728 C CA . ASP A 1 98 ? 13.955 -2.467 -8.789 1.00 96.06 98 ASP A CA 1
ATOM 729 C C . ASP A 1 98 ? 14.948 -1.705 -9.667 1.00 96.06 98 ASP A C 1
ATOM 731 O O . ASP A 1 98 ? 14.648 -0.670 -10.268 1.00 96.06 98 ASP A O 1
ATOM 735 N N . GLN A 1 99 ? 16.163 -2.251 -9.774 1.00 97.38 99 GLN A N 1
ATOM 736 C CA . GLN A 1 99 ? 17.285 -1.599 -10.452 1.00 97.38 99 GLN A CA 1
ATOM 737 C C . GLN A 1 99 ? 16.995 -1.281 -11.928 1.00 97.38 99 GLN A C 1
ATOM 739 O O . GLN A 1 99 ? 17.505 -0.285 -12.453 1.00 97.38 99 GLN A O 1
ATOM 744 N N . GLU A 1 100 ? 16.183 -2.103 -12.589 1.00 96.56 100 GLU A N 1
ATOM 745 C CA . GLU A 1 100 ? 15.778 -1.913 -13.983 1.00 96.56 100 GLU A CA 1
ATOM 746 C C . GLU A 1 100 ? 14.879 -0.678 -14.183 1.00 96.56 100 GLU A C 1
ATOM 748 O O . GLU A 1 100 ? 14.935 -0.035 -15.234 1.00 96.56 100 GLU A O 1
ATOM 753 N N . TYR A 1 101 ? 14.161 -0.245 -13.139 1.00 98.06 101 TYR A N 1
ATOM 754 C CA . TYR A 1 101 ? 13.323 0.958 -13.153 1.00 98.06 101 TYR A CA 1
ATOM 755 C C . TYR A 1 101 ? 14.080 2.259 -12.857 1.00 98.06 101 TYR A C 1
ATOM 757 O O . TYR A 1 101 ? 13.474 3.331 -12.801 1.00 98.06 101 TYR A O 1
ATOM 765 N N . LYS A 1 102 ? 15.417 2.225 -12.740 1.00 97.94 102 LYS A N 1
ATOM 766 C CA . LYS A 1 102 ? 16.251 3.418 -12.478 1.00 97.94 102 LYS A CA 1
ATOM 767 C C . LYS A 1 102 ? 15.998 4.579 -13.452 1.00 97.94 102 LYS A C 1
ATOM 769 O O . LYS A 1 102 ? 16.144 5.735 -13.060 1.00 97.94 102 LYS A O 1
ATOM 774 N N . LEU A 1 103 ? 15.669 4.287 -14.713 1.00 98.19 103 LEU A N 1
ATOM 775 C CA . LEU A 1 103 ? 15.385 5.289 -15.753 1.00 98.19 103 LEU A CA 1
ATOM 776 C C . LEU A 1 103 ? 13.880 5.428 -16.063 1.00 98.19 103 LEU A C 1
ATOM 778 O O . LEU A 1 103 ? 13.516 5.981 -17.099 1.00 98.19 103 LEU A O 1
ATOM 782 N N . GLY A 1 104 ? 13.012 4.946 -15.169 1.00 98.31 104 GLY A N 1
ATOM 783 C CA . GLY A 1 104 ? 11.553 4.957 -15.299 1.00 98.31 104 GLY A CA 1
ATOM 784 C C . GLY A 1 104 ? 10.951 3.561 -15.494 1.00 98.31 104 GLY A C 1
ATOM 785 O O . GLY A 1 104 ? 11.672 2.583 -15.670 1.00 98.31 104 GLY A O 1
ATOM 786 N N . SER A 1 105 ? 9.618 3.479 -15.485 1.00 98.31 105 SER A N 1
ATOM 787 C CA . SER A 1 105 ? 8.835 2.258 -15.742 1.00 98.31 105 SER A CA 1
ATOM 788 C C . SER A 1 105 ? 8.066 2.369 -17.061 1.00 98.31 105 SER A C 1
ATOM 790 O O . SER A 1 105 ? 8.644 2.144 -18.118 1.00 98.31 105 SER A O 1
ATOM 792 N N . PHE A 1 106 ? 6.817 2.843 -17.053 1.00 98.25 106 PHE A N 1
ATOM 793 C CA . PHE A 1 106 ? 6.049 3.092 -18.285 1.00 98.25 106 PHE A CA 1
ATOM 794 C C . PHE A 1 106 ? 6.693 4.142 -19.201 1.00 98.25 106 PHE A C 1
ATOM 796 O O . PHE A 1 106 ? 6.489 4.123 -20.411 1.00 98.25 106 PHE A O 1
ATOM 803 N N . GLY A 1 107 ? 7.487 5.050 -18.626 1.00 97.88 107 GLY A N 1
ATOM 804 C CA . GLY A 1 107 ? 8.262 6.057 -19.353 1.00 97.88 107 GLY A CA 1
ATOM 805 C C . GLY A 1 107 ? 9.717 5.669 -19.629 1.00 97.88 107 GLY A C 1
ATOM 806 O O . GLY A 1 107 ? 10.485 6.538 -20.032 1.00 97.88 107 GLY A O 1
ATOM 807 N N . ASN A 1 108 ? 10.127 4.418 -19.380 1.00 98.62 108 ASN A N 1
ATOM 808 C CA . ASN A 1 108 ? 11.513 3.993 -19.595 1.00 98.62 108 ASN A CA 1
ATOM 809 C C . ASN A 1 108 ? 11.884 4.073 -21.093 1.00 98.62 108 ASN A C 1
ATOM 811 O O . ASN A 1 108 ? 11.047 3.720 -21.934 1.00 98.62 108 ASN A O 1
ATOM 815 N N . PRO A 1 109 ? 13.107 4.506 -21.466 1.00 98.38 109 PRO A N 1
ATOM 816 C CA . PRO A 1 109 ? 13.558 4.476 -22.861 1.00 98.38 109 PRO A CA 1
ATOM 817 C C . PRO A 1 109 ? 13.584 3.059 -23.458 1.00 98.38 109 PRO A C 1
ATOM 819 O O . PRO A 1 109 ? 13.305 2.894 -24.648 1.00 98.38 109 PRO A O 1
ATOM 822 N N . ASP A 1 110 ? 13.857 2.041 -22.644 1.00 98.56 110 ASP A N 1
ATOM 823 C CA . ASP A 1 110 ? 13.876 0.639 -23.054 1.00 98.56 110 ASP A CA 1
ATOM 824 C C . ASP A 1 110 ? 12.449 0.076 -23.190 1.00 98.56 110 ASP A C 1
ATOM 826 O O . ASP A 1 110 ? 11.623 0.192 -22.282 1.00 98.56 110 ASP A O 1
ATOM 830 N N . ALA A 1 111 ? 12.147 -0.519 -24.347 1.00 98.62 111 ALA A N 1
ATOM 831 C CA . ALA A 1 111 ? 10.839 -1.102 -24.631 1.00 98.62 111 ALA A CA 1
ATOM 832 C C . ALA A 1 111 ? 10.544 -2.346 -23.792 1.00 98.62 111 ALA A C 1
ATOM 834 O O . ALA A 1 111 ? 9.394 -2.528 -23.387 1.00 98.62 111 ALA A O 1
ATOM 835 N N . ASP A 1 112 ? 11.564 -3.141 -23.479 1.00 98.50 112 ASP A N 1
ATOM 836 C CA . ASP A 1 112 ? 11.396 -4.371 -22.712 1.00 98.50 112 ASP A CA 1
ATOM 837 C C . ASP A 1 112 ? 11.029 -4.042 -21.259 1.00 98.50 112 ASP A C 1
ATOM 839 O O . ASP A 1 112 ? 10.177 -4.700 -20.665 1.00 98.50 112 ASP A O 1
ATOM 843 N N . ILE A 1 113 ? 11.584 -2.957 -20.703 1.00 98.69 113 ILE A N 1
ATOM 844 C CA . ILE A 1 113 ? 11.232 -2.482 -19.355 1.00 98.69 113 ILE A CA 1
ATOM 845 C C . ILE A 1 113 ? 9.806 -1.925 -19.302 1.00 98.69 113 ILE A C 1
ATOM 847 O O . ILE A 1 113 ? 9.087 -2.164 -18.331 1.00 98.69 113 ILE A O 1
ATOM 851 N N . ARG A 1 114 ? 9.352 -1.227 -20.351 1.00 98.69 114 ARG A N 1
ATOM 852 C CA . ARG A 1 114 ? 7.948 -0.788 -20.432 1.00 98.69 114 ARG A CA 1
ATOM 853 C C . ARG A 1 114 ? 6.990 -1.975 -20.495 1.00 98.69 114 ARG A C 1
ATOM 855 O O . ARG A 1 114 ? 5.942 -1.925 -19.855 1.00 98.69 114 ARG A O 1
ATOM 862 N N . GLN A 1 115 ? 7.347 -3.023 -21.240 1.00 98.56 115 GLN A N 1
ATOM 863 C CA . GLN A 1 115 ? 6.538 -4.237 -21.322 1.00 98.56 115 GLN A CA 1
ATOM 864 C C . GLN A 1 115 ? 6.481 -4.955 -19.970 1.00 98.56 115 GLN A C 1
ATOM 866 O O . GLN A 1 115 ? 5.389 -5.253 -19.504 1.00 98.56 115 GLN A O 1
ATOM 871 N N . ARG A 1 116 ? 7.617 -5.113 -19.276 1.00 97.88 116 ARG A N 1
ATOM 872 C CA . ARG A 1 116 ? 7.652 -5.668 -17.909 1.00 97.88 116 ARG A CA 1
ATOM 873 C C . ARG A 1 116 ? 6.759 -4.902 -16.937 1.00 97.88 116 ARG A C 1
ATOM 875 O O . ARG A 1 116 ? 6.018 -5.514 -16.175 1.00 97.88 116 ARG A O 1
ATOM 882 N N . ALA A 1 117 ? 6.790 -3.569 -16.985 1.00 98.06 117 ALA A N 1
ATOM 883 C CA . ALA A 1 117 ? 5.937 -2.738 -16.140 1.00 98.06 117 ALA A CA 1
ATOM 884 C C . ALA A 1 117 ? 4.439 -2.953 -16.425 1.00 98.06 117 ALA A C 1
ATOM 886 O O . ALA A 1 117 ? 3.625 -2.959 -15.501 1.00 98.06 117 ALA A O 1
ATOM 887 N N . LEU A 1 118 ? 4.077 -3.134 -17.701 1.00 98.31 118 LEU A N 1
ATOM 888 C CA . LEU A 1 118 ? 2.711 -3.452 -18.112 1.00 98.31 118 LEU A CA 1
ATOM 889 C C . LEU A 1 118 ? 2.291 -4.840 -17.628 1.00 98.31 118 LEU A C 1
ATOM 891 O O . LEU A 1 118 ? 1.216 -4.964 -17.049 1.00 98.31 118 LEU A O 1
ATOM 895 N N . ASP A 1 119 ? 3.144 -5.843 -17.816 1.00 98.00 119 ASP A N 1
ATOM 896 C CA . ASP A 1 119 ? 2.871 -7.216 -17.394 1.00 98.00 119 ASP A CA 1
ATOM 897 C C . ASP A 1 119 ? 2.672 -7.282 -15.873 1.00 98.00 119 ASP A C 1
ATOM 899 O O . ASP A 1 119 ? 1.661 -7.806 -15.413 1.00 98.00 119 ASP A O 1
ATOM 903 N N . HIS A 1 120 ? 3.553 -6.645 -15.088 1.00 96.50 120 HIS A N 1
ATOM 904 C CA . HIS A 1 120 ? 3.394 -6.563 -13.633 1.00 96.50 120 HIS A CA 1
ATOM 905 C C . HIS A 1 120 ? 2.101 -5.841 -13.233 1.00 96.50 120 HIS A C 1
ATOM 907 O O . HIS A 1 120 ? 1.401 -6.282 -12.327 1.00 96.50 120 HIS A O 1
ATOM 913 N N . ARG A 1 121 ? 1.732 -4.748 -13.917 1.00 96.12 121 ARG A N 1
ATOM 914 C CA . ARG A 1 121 ? 0.478 -4.043 -13.620 1.00 96.12 121 ARG A CA 1
ATOM 915 C C . ARG A 1 121 ? -0.757 -4.897 -13.907 1.00 96.12 121 ARG A C 1
ATOM 917 O O . ARG A 1 121 ? -1.748 -4.704 -13.213 1.00 96.12 121 ARG A O 1
ATOM 924 N N . LEU A 1 122 ? -0.726 -5.752 -14.928 1.00 96.50 122 LEU A N 1
ATOM 925 C CA . LEU A 1 122 ? -1.840 -6.643 -15.270 1.00 96.50 122 LEU A CA 1
ATOM 926 C C . LEU A 1 122 ? -1.952 -7.841 -14.320 1.00 96.50 122 LEU A C 1
ATOM 928 O O . LEU A 1 122 ? -3.045 -8.379 -14.175 1.00 96.50 122 LEU A O 1
ATOM 932 N N . ASP A 1 123 ? -0.845 -8.239 -13.696 1.00 93.75 123 ASP A N 1
ATOM 933 C CA . ASP A 1 123 ? -0.804 -9.260 -12.644 1.00 93.75 123 ASP A CA 1
ATOM 934 C C . ASP A 1 123 ? -1.370 -8.754 -11.299 1.00 93.75 123 ASP A C 1
ATOM 936 O O . ASP A 1 123 ? -1.941 -9.531 -10.539 1.00 93.75 123 ASP A O 1
ATOM 940 N N . CYS A 1 124 ? -1.256 -7.44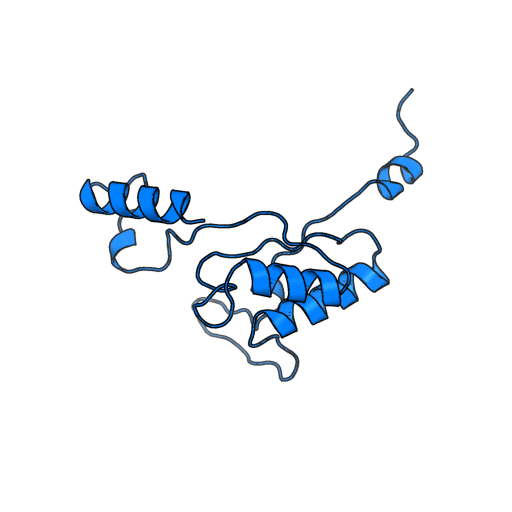3 -11.035 1.00 91.44 124 CYS A N 1
ATOM 941 C CA . CYS A 1 124 ? -1.803 -6.759 -9.851 1.00 91.44 124 CYS A CA 1
ATOM 942 C C . CYS A 1 124 ? -3.321 -6.523 -9.922 1.00 91.44 124 CYS A C 1
ATOM 944 O O . CYS A 1 124 ? -4.010 -6.876 -8.942 1.00 91.44 124 CYS A O 1
#